Protein AF-A0A2K6T9M3-F1 (afdb_monomer_lite)

pLDDT: mean 80.55, std 13.47, range [46.69, 91.31]

Sequence (91 aa):
MSGDGATEQAAEYVPEKVKKAEKKLEENPYDLDAWSILIREAQNQPIDKARKTYERLVAQFPSSGRFWKLYIEAEVTILFYFSYIIRNIAN

Structure (mmCIF, N/CA/C/O backbone):
data_AF-A0A2K6T9M3-F1
#
_entry.id   AF-A0A2K6T9M3-F1
#
loop_
_atom_site.group_PDB
_atom_site.id
_atom_site.type_symbol
_atom_site.label_atom_id
_atom_site.label_alt_id
_atom_site.label_comp_id
_atom_site.label_asym_id
_atom_site.label_entity_id
_atom_site.label_seq_id
_atom_site.pdbx_PDB_ins_code
_atom_site.Cartn_x
_atom_site.Cartn_y
_atom_site.Cartn_z
_atom_site.occupancy
_atom_site.B_iso_or_equiv
_atom_site.auth_seq_id
_atom_site.auth_comp_id
_atom_site.auth_asym_id
_atom_site.auth_atom_id
_atom_site.pdbx_PDB_model_num
ATOM 1 N N . MET A 1 1 ? 22.994 35.610 17.459 1.00 54.78 1 MET A N 1
ATOM 2 C CA . MET A 1 1 ? 21.902 34.798 18.032 1.00 54.78 1 MET A CA 1
ATOM 3 C C . MET A 1 1 ? 20.629 35.146 17.291 1.00 54.78 1 MET A C 1
ATOM 5 O O . MET A 1 1 ? 20.166 36.257 17.472 1.00 54.78 1 MET A O 1
ATOM 9 N N . SER A 1 2 ? 20.148 34.250 16.434 1.00 50.16 2 SER A N 1
ATOM 10 C CA . SER A 1 2 ? 18.735 34.072 16.066 1.00 50.16 2 SER A CA 1
ATOM 11 C C . SER A 1 2 ? 18.697 32.831 15.185 1.00 50.16 2 SER A C 1
ATOM 13 O O . SER A 1 2 ? 19.349 32.799 14.147 1.00 50.16 2 SER A O 1
ATOM 15 N N . GLY A 1 3 ? 18.088 31.769 15.707 1.00 49.22 3 GLY A N 1
ATOM 16 C CA . GLY A 1 3 ? 18.066 30.453 15.089 1.00 49.22 3 GLY A CA 1
ATOM 17 C C . GLY A 1 3 ? 17.062 30.383 13.948 1.00 49.22 3 GLY A C 1
ATOM 18 O O . GLY A 1 3 ? 15.870 30.594 14.162 1.00 49.22 3 GLY A O 1
ATOM 19 N N . ASP A 1 4 ? 17.550 30.004 12.773 1.00 49.25 4 ASP A N 1
ATOM 20 C CA . ASP A 1 4 ? 16.735 29.502 11.669 1.00 49.25 4 ASP A CA 1
ATOM 21 C C . ASP A 1 4 ? 16.337 28.045 11.961 1.00 49.25 4 ASP A C 1
ATOM 23 O O . ASP A 1 4 ? 16.854 27.092 11.386 1.00 49.25 4 ASP A O 1
ATOM 27 N N . GLY A 1 5 ? 15.423 27.864 12.917 1.00 48.00 5 GLY A N 1
ATOM 28 C CA . GLY A 1 5 ? 14.827 26.572 13.275 1.00 48.00 5 GLY A CA 1
ATOM 29 C C . GLY A 1 5 ? 13.617 26.230 12.406 1.00 48.00 5 GLY A C 1
ATOM 30 O O . GLY A 1 5 ? 12.525 26.031 12.930 1.00 48.00 5 GLY A O 1
ATOM 31 N N . ALA A 1 6 ? 13.779 26.215 11.080 1.00 51.22 6 ALA A N 1
ATOM 32 C CA . ALA A 1 6 ? 12.675 25.956 10.146 1.00 51.22 6 ALA A CA 1
ATOM 33 C C . ALA A 1 6 ? 13.030 24.993 8.999 1.00 51.22 6 ALA A C 1
ATOM 35 O O . ALA A 1 6 ? 12.451 25.070 7.919 1.00 51.22 6 ALA A O 1
ATOM 36 N N . THR A 1 7 ? 13.961 24.059 9.221 1.00 51.00 7 THR A N 1
ATOM 37 C CA . THR A 1 7 ? 14.242 22.960 8.270 1.00 51.00 7 THR A CA 1
ATOM 38 C C . THR A 1 7 ? 14.340 21.592 8.947 1.00 51.00 7 THR A C 1
ATOM 40 O O . THR A 1 7 ? 15.053 20.704 8.495 1.00 51.00 7 THR A O 1
ATOM 43 N N . GLU A 1 8 ? 13.577 21.379 10.018 1.00 53.47 8 GLU A N 1
ATOM 44 C CA . GLU A 1 8 ? 13.683 20.171 10.838 1.00 53.47 8 GLU A CA 1
ATOM 45 C C . GLU A 1 8 ? 12.314 19.507 10.989 1.00 53.47 8 GLU A C 1
ATOM 47 O O . GLU A 1 8 ? 11.621 19.699 11.981 1.00 53.47 8 GLU A O 1
ATOM 52 N N . GLN A 1 9 ? 11.874 18.804 9.936 1.00 46.69 9 GLN A N 1
ATOM 53 C CA . GLN A 1 9 ? 10.754 17.840 9.997 1.00 46.69 9 GLN A CA 1
ATOM 54 C C . GLN A 1 9 ? 10.566 16.987 8.725 1.00 46.69 9 GLN A C 1
ATOM 56 O O . GLN A 1 9 ? 9.549 16.312 8.570 1.00 46.69 9 GLN A O 1
ATOM 61 N N . ALA A 1 10 ? 11.530 16.983 7.798 1.00 49.69 10 ALA A N 1
ATOM 62 C CA . ALA A 1 10 ? 11.436 16.210 6.556 1.00 49.69 10 ALA A CA 1
ATOM 63 C C . ALA A 1 10 ? 12.120 14.828 6.616 1.00 49.69 10 ALA A C 1
ATOM 65 O O . ALA A 1 10 ? 12.017 14.072 5.654 1.00 49.69 10 ALA A O 1
ATOM 66 N N . ALA A 1 11 ? 12.802 14.479 7.714 1.00 47.53 11 ALA A N 1
ATOM 67 C CA . ALA A 1 11 ? 13.703 13.322 7.741 1.00 47.53 11 ALA A CA 1
ATOM 68 C C . ALA A 1 11 ? 13.651 12.467 9.020 1.00 47.53 11 ALA A C 1
ATOM 70 O O . ALA A 1 11 ? 14.533 11.636 9.221 1.00 47.53 11 ALA A O 1
ATOM 71 N N . GLU A 1 12 ? 12.627 12.605 9.870 1.00 47.97 12 GLU A N 1
ATOM 72 C CA . GLU A 1 12 ? 12.414 11.611 10.927 1.00 47.97 12 GLU A CA 1
ATOM 73 C C . GLU A 1 12 ? 11.642 10.427 10.332 1.00 47.97 12 GLU A C 1
ATOM 75 O O . GLU A 1 12 ? 10.429 10.465 10.105 1.00 47.97 12 GLU A O 1
ATOM 80 N N . TYR A 1 13 ? 12.441 9.435 9.945 1.00 55.72 13 TYR A N 1
ATOM 81 C CA . TYR A 1 13 ? 12.111 8.105 9.445 1.00 55.72 13 TYR A CA 1
ATOM 82 C C . TYR A 1 13 ? 10.771 7.567 9.985 1.00 55.72 13 TYR A C 1
ATOM 84 O O . TYR A 1 13 ? 10.421 7.749 11.148 1.00 55.72 13 TYR A O 1
ATOM 92 N N . VAL A 1 14 ? 10.012 6.894 9.111 1.00 64.00 14 VAL A N 1
ATOM 93 C CA . VAL A 1 14 ? 8.569 6.612 9.232 1.00 64.00 14 VAL A CA 1
ATOM 94 C C . VAL A 1 14 ? 8.243 5.156 9.663 1.00 64.00 14 VAL A C 1
ATOM 96 O O . VAL A 1 14 ? 7.311 4.575 9.128 1.00 64.00 14 VAL A O 1
ATOM 99 N N . PRO A 1 15 ? 8.902 4.494 10.639 1.00 65.81 15 PRO A N 1
ATOM 100 C CA . PRO A 1 15 ? 8.421 3.205 11.137 1.00 65.81 15 PRO A CA 1
ATOM 101 C C . PRO A 1 15 ? 7.344 3.377 12.220 1.00 65.81 15 PRO A C 1
ATOM 103 O O . PRO A 1 15 ? 6.447 2.544 12.326 1.00 65.81 15 PRO A O 1
ATOM 106 N N . GLU A 1 16 ? 7.370 4.457 13.014 1.00 71.88 16 GLU A N 1
ATOM 107 C CA . GLU A 1 16 ? 6.370 4.665 14.074 1.00 71.88 16 GLU A CA 1
ATOM 108 C C . GLU A 1 16 ? 4.973 4.936 13.513 1.00 71.88 16 GLU A C 1
ATOM 110 O O . GLU A 1 16 ? 3.984 4.379 13.993 1.00 71.88 16 GLU A O 1
ATOM 115 N N . LYS A 1 17 ? 4.879 5.755 12.458 1.00 78.56 17 LYS A N 1
ATOM 116 C CA . LYS A 1 17 ? 3.594 6.059 11.811 1.00 78.56 17 LYS A CA 1
ATOM 117 C C . LYS A 1 17 ? 3.008 4.828 11.125 1.00 78.56 17 LYS A C 1
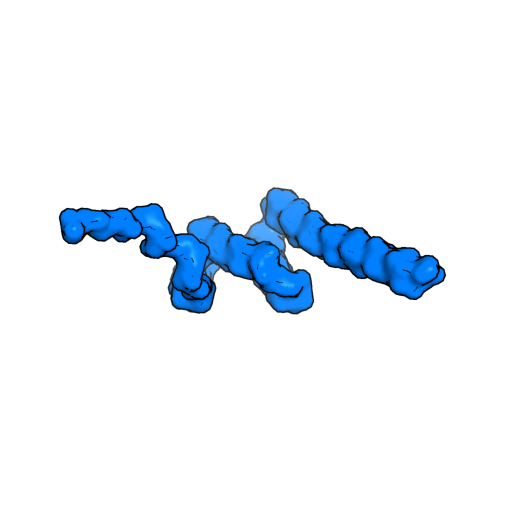ATOM 119 O O . LYS A 1 17 ? 1.799 4.643 11.186 1.00 78.56 17 LYS A O 1
ATOM 124 N N . VAL A 1 18 ? 3.856 3.977 10.544 1.00 82.25 18 VAL A N 1
ATOM 125 C CA . VAL A 1 18 ? 3.454 2.696 9.948 1.00 82.25 18 VAL A CA 1
ATOM 126 C C . VAL A 1 18 ? 2.924 1.755 11.023 1.00 82.25 18 VAL A C 1
ATOM 128 O O . VAL A 1 18 ? 1.795 1.301 10.897 1.00 82.25 18 VAL A O 1
ATOM 131 N N . LYS A 1 19 ? 3.646 1.554 12.134 1.00 83.06 19 LYS A N 1
ATOM 132 C CA . LYS A 1 19 ? 3.157 0.736 13.262 1.00 83.06 19 LYS A CA 1
ATOM 133 C C . LYS A 1 19 ? 1.830 1.248 13.824 1.00 83.06 19 LYS A C 1
ATOM 135 O O . LYS A 1 19 ? 0.933 0.467 14.131 1.00 83.06 19 LYS A O 1
ATOM 140 N N . LYS A 1 20 ? 1.684 2.570 13.953 1.00 85.69 20 LYS A N 1
ATOM 141 C CA . LYS A 1 20 ? 0.436 3.188 14.415 1.00 85.69 20 LYS A CA 1
ATOM 142 C C . LYS A 1 20 ? -0.701 2.992 13.410 1.00 85.69 20 LYS A C 1
ATOM 144 O O . LYS A 1 20 ? -1.828 2.748 13.830 1.00 85.69 20 LYS A O 1
ATOM 149 N N . ALA A 1 21 ? -0.416 3.091 12.112 1.00 86.56 21 ALA A N 1
ATOM 150 C CA . ALA A 1 21 ? -1.377 2.806 11.052 1.00 86.56 21 ALA A CA 1
ATOM 151 C C . ALA A 1 21 ? -1.780 1.324 11.041 1.00 86.56 21 ALA A C 1
ATOM 153 O O . ALA A 1 21 ? -2.964 1.035 10.956 1.00 86.56 21 ALA A O 1
ATOM 154 N N . GLU A 1 22 ? -0.843 0.389 11.219 1.00 86.19 22 GLU A N 1
ATOM 155 C CA . GLU A 1 22 ? -1.155 -1.041 11.323 1.00 86.19 22 GLU A CA 1
ATOM 156 C C . GLU A 1 22 ? -2.072 -1.335 12.511 1.00 86.19 22 GLU A C 1
ATOM 158 O O . GLU A 1 22 ? -3.099 -1.980 12.327 1.00 86.19 22 GLU A O 1
ATOM 163 N N . LYS A 1 23 ? -1.782 -0.773 13.691 1.00 88.25 23 LYS A N 1
ATOM 164 C CA . LYS A 1 23 ? -2.663 -0.906 14.859 1.00 88.25 23 LYS A CA 1
ATOM 165 C C . LYS A 1 23 ? -4.056 -0.318 14.603 1.00 88.25 23 LYS A C 1
ATOM 167 O O . LYS A 1 23 ? -5.060 -0.909 14.980 1.00 88.25 23 LYS A O 1
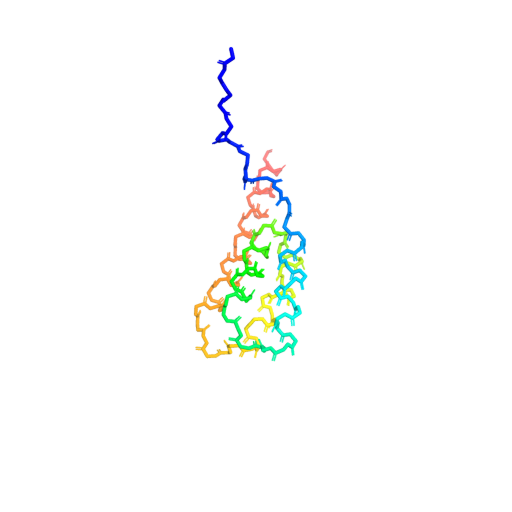ATOM 172 N N . LYS A 1 24 ? -4.137 0.829 13.921 1.00 88.50 24 LYS A N 1
ATOM 173 C CA . LYS A 1 24 ? -5.428 1.398 13.510 1.00 88.50 24 LYS A CA 1
ATOM 174 C C . LYS A 1 24 ? -6.186 0.491 12.548 1.00 88.50 24 LYS A C 1
ATOM 176 O O . LYS A 1 24 ? -7.402 0.448 12.627 1.00 88.50 24 LYS A O 1
ATOM 181 N N . LEU A 1 25 ? -5.496 -0.230 11.666 1.00 87.75 25 LEU A N 1
ATOM 182 C CA . LEU A 1 25 ? -6.132 -1.185 10.759 1.00 87.75 25 LEU A CA 1
ATOM 183 C C . LEU A 1 25 ? -6.602 -2.459 11.468 1.00 87.75 25 LEU A C 1
ATOM 185 O O . LEU A 1 25 ? -7.534 -3.093 10.982 1.00 87.75 25 LEU A O 1
ATOM 189 N N . GLU A 1 26 ? -6.004 -2.824 12.607 1.00 87.00 26 GLU A N 1
ATOM 190 C CA . GLU A 1 26 ? -6.536 -3.880 13.482 1.00 87.00 26 GLU A CA 1
ATOM 191 C C . GLU A 1 26 ? -7.870 -3.461 14.115 1.00 87.00 26 GLU A C 1
ATOM 193 O O . GLU A 1 26 ? -8.788 -4.273 14.214 1.00 87.00 26 GLU A O 1
ATOM 198 N N . GLU A 1 27 ? -7.996 -2.191 14.507 1.00 87.94 27 GLU A N 1
ATOM 199 C CA . GLU A 1 27 ? -9.227 -1.632 15.081 1.00 87.94 27 GLU A CA 1
ATOM 200 C C . GLU A 1 27 ? -10.279 -1.304 14.002 1.00 87.94 27 GLU A C 1
ATOM 202 O O . GLU A 1 27 ? -11.472 -1.535 14.196 1.00 87.94 27 GLU A O 1
ATOM 207 N N . ASN A 1 28 ? -9.847 -0.780 12.851 1.00 87.31 28 ASN A N 1
ATOM 208 C CA . ASN A 1 28 ? -10.683 -0.412 11.713 1.00 87.31 28 ASN A CA 1
ATOM 209 C C . ASN A 1 28 ? -9.988 -0.731 10.370 1.00 87.31 28 ASN A C 1
ATOM 211 O O . ASN A 1 28 ? -9.271 0.110 9.817 1.00 87.31 28 ASN A O 1
ATOM 215 N N . PRO A 1 29 ? -10.269 -1.902 9.772 1.00 85.75 29 PRO A N 1
ATOM 216 C CA . PRO A 1 29 ? -9.658 -2.333 8.511 1.00 85.75 29 PRO A CA 1
ATOM 217 C C . PRO A 1 29 ? -9.963 -1.441 7.301 1.00 85.75 29 PRO A C 1
ATOM 219 O O . PRO A 1 29 ? -9.292 -1.552 6.275 1.00 85.75 29 PRO A O 1
ATOM 222 N N . TYR A 1 30 ? -10.971 -0.569 7.388 1.00 86.31 30 TYR A N 1
ATOM 223 C CA . TYR A 1 30 ? -11.387 0.321 6.301 1.00 86.31 30 TYR A CA 1
ATOM 224 C C . TYR A 1 30 ? -10.911 1.774 6.494 1.00 86.31 30 TYR A C 1
ATOM 226 O O . TYR A 1 30 ? -11.338 2.655 5.748 1.00 86.31 30 TYR A O 1
ATOM 234 N N . ASP A 1 31 ? -10.031 2.044 7.468 1.00 90.06 31 ASP A N 1
ATOM 235 C CA . ASP A 1 31 ? -9.478 3.382 7.722 1.00 90.06 31 ASP A CA 1
ATOM 236 C C . ASP A 1 31 ? -8.577 3.851 6.561 1.00 90.06 31 ASP A C 1
ATOM 238 O O . ASP A 1 31 ? -7.432 3.417 6.401 1.00 90.06 31 ASP A O 1
ATOM 242 N N . LEU A 1 32 ? -9.105 4.764 5.741 1.00 87.62 32 LEU A N 1
ATOM 243 C CA . LEU A 1 32 ? -8.412 5.318 4.576 1.00 87.62 32 LEU A CA 1
ATOM 244 C C . LEU A 1 32 ? -7.162 6.130 4.947 1.00 87.62 32 LEU A C 1
ATOM 246 O O . LEU A 1 32 ? -6.206 6.139 4.168 1.00 87.62 32 LEU A O 1
ATOM 250 N N . ASP A 1 33 ? -7.131 6.778 6.114 1.00 88.81 33 ASP A N 1
ATOM 251 C CA . ASP A 1 33 ? -5.969 7.555 6.553 1.00 88.81 33 ASP A CA 1
ATOM 252 C C . ASP A 1 33 ? -4.809 6.621 6.906 1.00 88.81 33 ASP A C 1
ATOM 254 O O . ASP A 1 33 ? -3.658 6.873 6.538 1.00 88.81 33 ASP A O 1
ATOM 258 N N . ALA A 1 34 ? -5.112 5.503 7.572 1.00 89.38 34 ALA A N 1
ATOM 259 C CA . ALA A 1 34 ? -4.127 4.469 7.869 1.00 89.38 34 ALA A CA 1
ATOM 260 C C . ALA A 1 34 ? -3.591 3.816 6.582 1.00 89.38 34 ALA A C 1
ATOM 262 O O . ALA A 1 34 ? -2.373 3.692 6.413 1.00 89.38 34 ALA A O 1
ATOM 263 N N . TRP A 1 35 ? -4.473 3.481 5.634 1.00 90.62 35 TRP A N 1
ATOM 264 C CA . TRP A 1 35 ? -4.064 2.962 4.325 1.00 90.62 35 TRP A CA 1
ATOM 265 C C . TRP A 1 35 ? -3.220 3.961 3.528 1.00 90.62 35 TRP A C 1
ATOM 267 O O . TRP A 1 35 ? -2.241 3.558 2.908 1.00 90.62 35 TRP A O 1
ATOM 277 N N . SER A 1 36 ? -3.529 5.259 3.582 1.00 89.00 36 SER A N 1
ATOM 278 C CA . SER A 1 36 ? -2.738 6.311 2.927 1.00 89.00 36 SER A CA 1
ATOM 279 C C . SER A 1 36 ? -1.289 6.348 3.434 1.00 89.00 36 SER A C 1
ATOM 281 O O . SER A 1 36 ? -0.349 6.440 2.640 1.00 89.00 36 SER A O 1
ATOM 283 N N . ILE A 1 37 ? -1.087 6.189 4.749 1.00 90.50 37 ILE A N 1
ATOM 284 C CA . ILE A 1 37 ? 0.254 6.100 5.351 1.00 90.50 37 ILE A CA 1
ATOM 285 C C . ILE A 1 37 ? 0.991 4.854 4.847 1.00 90.50 37 ILE A C 1
ATOM 287 O O . ILE A 1 37 ? 2.149 4.959 4.441 1.00 90.50 37 ILE A O 1
ATOM 291 N N . LEU A 1 38 ? 0.327 3.692 4.831 1.00 88.88 38 LEU A N 1
ATOM 292 C CA . LEU A 1 38 ? 0.928 2.447 4.343 1.00 88.88 38 LEU A CA 1
ATOM 293 C C . LEU A 1 38 ? 1.283 2.501 2.857 1.00 88.88 38 LEU A C 1
ATOM 295 O O . LEU A 1 38 ? 2.334 2.002 2.470 1.00 88.88 38 LEU A O 1
ATOM 299 N N . ILE A 1 39 ? 0.437 3.116 2.027 1.00 89.50 39 ILE A N 1
ATOM 300 C CA . ILE A 1 39 ? 0.702 3.300 0.596 1.00 89.50 39 ILE A CA 1
ATOM 301 C C . ILE A 1 39 ? 1.923 4.195 0.402 1.00 89.50 39 ILE A C 1
ATOM 303 O O . ILE A 1 39 ? 2.804 3.859 -0.383 1.00 89.50 39 ILE A O 1
ATOM 307 N N . ARG A 1 40 ? 2.012 5.310 1.137 1.00 88.81 40 ARG A N 1
ATOM 308 C CA . ARG A 1 40 ? 3.170 6.207 1.057 1.00 88.81 40 ARG A CA 1
ATOM 309 C C . ARG A 1 40 ? 4.461 5.498 1.462 1.00 88.81 40 ARG A C 1
ATOM 311 O O . ARG A 1 40 ? 5.485 5.696 0.817 1.00 88.81 40 ARG A O 1
ATOM 318 N N . GLU A 1 41 ? 4.417 4.671 2.503 1.00 88.56 41 GLU A N 1
ATOM 319 C CA . GLU A 1 41 ? 5.564 3.840 2.875 1.00 88.56 41 GLU A CA 1
ATOM 320 C C . GLU A 1 41 ? 5.896 2.831 1.771 1.00 88.56 41 GLU A C 1
ATOM 322 O O . GLU A 1 41 ? 7.046 2.724 1.359 1.00 88.56 41 GLU A O 1
ATOM 327 N N . ALA A 1 42 ? 4.890 2.140 1.233 1.00 88.12 42 ALA A N 1
ATOM 328 C CA . ALA A 1 42 ? 5.058 1.168 0.159 1.00 88.12 42 ALA A CA 1
ATOM 329 C C . ALA A 1 42 ? 5.678 1.791 -1.105 1.00 88.12 42 ALA A C 1
ATOM 331 O O . ALA A 1 42 ? 6.485 1.146 -1.762 1.00 88.12 42 ALA A O 1
ATOM 332 N N . GLN A 1 43 ? 5.364 3.049 -1.425 1.00 85.94 43 GLN A N 1
ATOM 333 C CA . GLN A 1 43 ? 5.986 3.791 -2.529 1.00 85.94 43 GLN A CA 1
ATOM 334 C C . GLN A 1 43 ? 7.472 4.111 -2.296 1.00 85.94 43 GLN A C 1
ATOM 336 O O . GLN A 1 43 ? 8.215 4.253 -3.264 1.00 85.94 43 GLN A O 1
ATOM 341 N N . ASN A 1 44 ? 7.908 4.216 -1.038 1.00 84.44 44 ASN A N 1
ATOM 342 C CA . ASN A 1 44 ? 9.308 4.469 -0.677 1.00 84.44 44 ASN A CA 1
ATOM 343 C C . ASN A 1 44 ? 10.126 3.179 -0.497 1.00 84.44 44 ASN A C 1
ATOM 345 O O . ASN A 1 44 ? 11.345 3.237 -0.334 1.00 84.44 44 ASN A O 1
ATOM 349 N N . GLN A 1 45 ? 9.471 2.019 -0.496 1.00 83.44 45 GLN A N 1
ATOM 350 C CA . GLN A 1 45 ? 10.103 0.710 -0.372 1.00 83.44 45 GLN A CA 1
ATOM 351 C C . GLN A 1 45 ? 10.251 0.053 -1.756 1.00 83.44 45 GLN A C 1
ATOM 353 O O . GLN A 1 45 ? 9.481 0.342 -2.673 1.00 83.44 45 GLN A O 1
ATOM 358 N N . PRO A 1 46 ? 11.213 -0.872 -1.936 1.00 83.81 46 PRO A N 1
ATOM 359 C CA . PRO A 1 46 ? 11.278 -1.678 -3.149 1.00 83.81 46 PRO A CA 1
ATOM 360 C C . PRO A 1 46 ? 9.987 -2.481 -3.333 1.00 83.81 46 PRO A C 1
ATOM 362 O O . PRO A 1 46 ? 9.387 -2.945 -2.354 1.00 83.81 46 PRO A O 1
ATOM 365 N N . ILE A 1 47 ? 9.602 -2.689 -4.596 1.00 85.44 47 ILE A N 1
ATOM 366 C CA . ILE A 1 47 ? 8.349 -3.360 -4.965 1.00 85.44 47 ILE A CA 1
ATOM 367 C C . ILE A 1 47 ? 8.181 -4.714 -4.267 1.00 85.44 47 ILE A C 1
ATOM 369 O O . ILE A 1 47 ? 7.080 -5.042 -3.850 1.00 85.44 47 ILE A O 1
ATOM 373 N N . ASP A 1 48 ? 9.267 -5.453 -4.026 1.00 86.25 48 ASP A N 1
ATOM 374 C CA . ASP A 1 48 ? 9.221 -6.757 -3.357 1.00 86.25 48 ASP A CA 1
ATOM 375 C C . ASP A 1 48 ? 8.646 -6.694 -1.941 1.00 86.25 48 ASP A C 1
ATOM 377 O O . ASP A 1 48 ? 7.926 -7.599 -1.522 1.00 86.25 48 ASP A O 1
ATOM 381 N N . LYS A 1 49 ? 8.923 -5.610 -1.208 1.00 85.06 49 LYS A N 1
ATOM 382 C CA . LYS A 1 49 ? 8.333 -5.371 0.115 1.00 85.06 49 LYS A CA 1
ATOM 383 C C . LYS A 1 49 ? 6.958 -4.723 0.001 1.00 85.06 49 LYS A C 1
ATOM 385 O O . LYS A 1 49 ? 6.044 -5.085 0.739 1.00 85.06 49 LYS A O 1
ATOM 390 N N . ALA A 1 50 ? 6.814 -3.780 -0.926 1.00 88.19 50 ALA A N 1
ATOM 391 C CA . ALA A 1 50 ? 5.584 -3.029 -1.146 1.00 88.19 50 ALA A CA 1
ATOM 392 C C . ALA A 1 50 ? 4.421 -3.917 -1.627 1.00 88.19 50 ALA A C 1
ATOM 394 O O . ALA A 1 50 ? 3.268 -3.666 -1.276 1.00 88.19 50 ALA A O 1
ATOM 395 N N . ARG A 1 51 ? 4.725 -4.987 -2.375 1.00 89.88 51 ARG A N 1
ATOM 396 C CA . ARG A 1 51 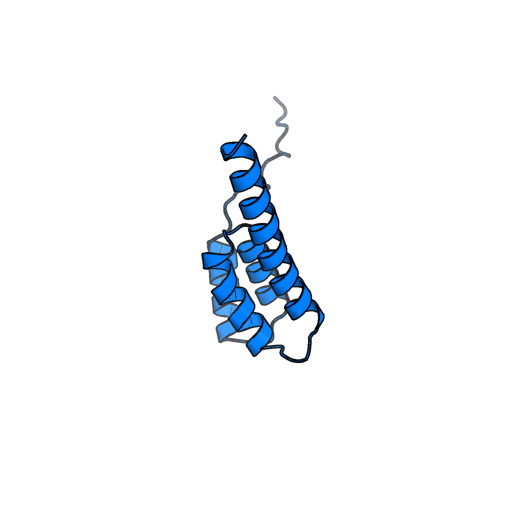? 3.773 -5.944 -2.953 1.00 89.88 51 ARG A CA 1
ATOM 397 C C . ARG A 1 51 ? 2.801 -6.487 -1.915 1.00 89.88 51 ARG A C 1
ATOM 399 O O . ARG A 1 51 ? 1.597 -6.389 -2.107 1.00 89.88 51 ARG A O 1
ATOM 406 N N . LYS A 1 52 ? 3.307 -6.932 -0.760 1.00 89.94 52 LYS A N 1
ATOM 407 C CA . LYS A 1 52 ? 2.471 -7.451 0.337 1.00 89.94 52 LYS A CA 1
ATOM 408 C C . LYS A 1 52 ? 1.465 -6.412 0.849 1.00 89.94 52 LYS A C 1
ATOM 410 O O . LYS A 1 52 ? 0.340 -6.758 1.205 1.00 89.94 52 LYS A O 1
ATOM 415 N N . THR A 1 53 ? 1.857 -5.140 0.898 1.00 90.25 53 THR A N 1
ATOM 416 C CA . THR A 1 53 ? 0.972 -4.040 1.307 1.00 90.25 53 THR A CA 1
ATOM 417 C C . THR A 1 53 ? -0.088 -3.766 0.244 1.00 90.25 53 THR A C 1
ATOM 419 O O . THR A 1 53 ? -1.265 -3.652 0.583 1.00 90.25 53 THR A O 1
ATOM 422 N N . TYR A 1 54 ? 0.300 -3.710 -1.033 1.00 90.12 54 TYR A N 1
ATOM 423 C CA . TYR A 1 54 ? -0.638 -3.509 -2.138 1.00 90.12 54 TYR A CA 1
ATOM 424 C C . TYR A 1 54 ? -1.622 -4.672 -2.290 1.00 90.12 54 TYR A C 1
ATOM 426 O O . TYR A 1 54 ? -2.810 -4.423 -2.463 1.00 90.12 54 TYR A O 1
ATOM 434 N N . GLU A 1 55 ? -1.173 -5.920 -2.150 1.00 91.31 55 GLU A N 1
ATOM 435 C CA . GLU A 1 55 ? -2.028 -7.113 -2.164 1.00 91.31 55 GLU A CA 1
ATOM 436 C C . GLU A 1 55 ? -3.094 -7.054 -1.066 1.00 91.31 55 GLU A C 1
ATOM 438 O O . GLU A 1 55 ? -4.276 -7.263 -1.337 1.00 91.31 55 GLU A O 1
ATOM 443 N N . ARG A 1 56 ? -2.704 -6.689 0.166 1.00 91.00 56 ARG A N 1
ATOM 444 C CA . ARG A 1 56 ? -3.659 -6.475 1.266 1.00 91.00 56 ARG A CA 1
ATOM 445 C C . ARG A 1 56 ? -4.635 -5.341 0.952 1.00 91.00 56 AR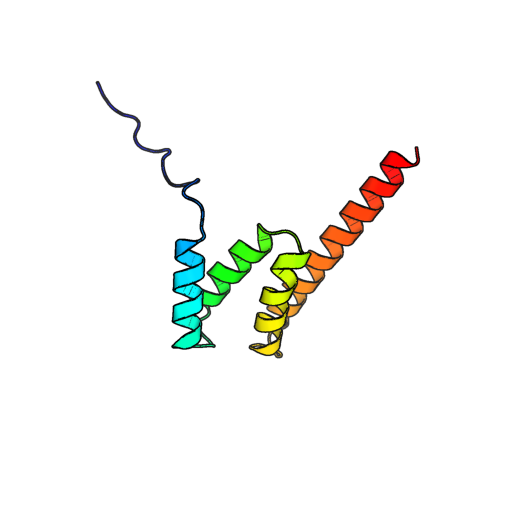G A C 1
ATOM 447 O O . ARG A 1 56 ? -5.824 -5.480 1.217 1.00 91.00 56 ARG A O 1
ATOM 454 N N . LEU A 1 57 ? -4.151 -4.243 0.373 1.00 90.50 57 LEU A N 1
ATOM 455 C CA . LEU A 1 57 ? -4.972 -3.087 0.013 1.00 90.50 57 LEU A CA 1
ATOM 456 C C . LEU A 1 57 ? -6.028 -3.440 -1.047 1.00 90.50 57 LEU A C 1
ATOM 458 O O . LEU A 1 57 ? -7.199 -3.108 -0.872 1.00 90.50 57 LEU A O 1
ATOM 462 N N . VAL A 1 58 ? -5.645 -4.115 -2.135 1.00 90.19 58 VAL A N 1
ATOM 463 C CA . VAL A 1 58 ? -6.588 -4.493 -3.204 1.00 90.19 58 VAL A CA 1
ATOM 464 C C . VAL A 1 58 ? -7.528 -5.618 -2.776 1.00 90.19 58 VAL A C 1
ATOM 466 O O . VAL A 1 58 ? -8.672 -5.642 -3.220 1.00 90.19 58 VAL A O 1
ATOM 469 N N . ALA A 1 59 ? -7.093 -6.508 -1.877 1.00 90.00 59 ALA A N 1
ATOM 470 C CA . ALA A 1 59 ? -7.968 -7.504 -1.264 1.00 90.00 59 ALA A CA 1
ATOM 471 C C . ALA A 1 59 ? -9.022 -6.857 -0.350 1.00 90.00 59 ALA A C 1
ATOM 473 O O . ALA A 1 59 ? -10.167 -7.303 -0.330 1.00 90.00 59 ALA A O 1
ATOM 474 N N . GLN A 1 60 ? -8.655 -5.787 0.366 1.00 90.12 60 GLN A N 1
ATOM 475 C CA . GLN A 1 60 ? -9.579 -5.034 1.216 1.00 90.12 60 GLN A CA 1
ATOM 476 C C . GLN A 1 60 ? -10.555 -4.175 0.398 1.00 90.12 60 GLN A C 1
ATOM 478 O O . GLN A 1 60 ? -11.728 -4.057 0.748 1.00 90.12 60 GLN A O 1
ATOM 483 N N . PHE A 1 61 ? -10.084 -3.588 -0.706 1.00 88.44 61 PHE A N 1
ATOM 484 C CA . PHE A 1 61 ? -10.865 -2.701 -1.573 1.00 88.44 61 PHE A CA 1
ATOM 485 C C . PHE A 1 61 ? -10.876 -3.181 -3.033 1.00 88.44 61 PHE A C 1
ATOM 487 O O . PHE A 1 61 ? -10.390 -2.473 -3.925 1.00 88.44 61 PHE A O 1
ATOM 494 N N . PRO A 1 62 ? -11.477 -4.347 -3.324 1.00 87.19 62 PRO A N 1
ATOM 495 C CA . PRO A 1 62 ? -11.427 -4.940 -4.659 1.00 87.19 62 PRO A CA 1
ATOM 496 C C . PRO A 1 62 ? -12.159 -4.099 -5.712 1.00 87.19 62 PRO A C 1
ATOM 498 O O . PRO A 1 62 ? -11.775 -4.106 -6.878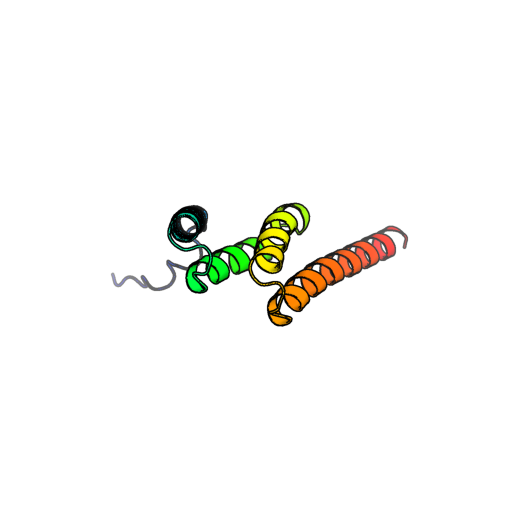 1.00 87.19 62 PRO A O 1
ATOM 501 N N . SER A 1 63 ? -13.172 -3.326 -5.309 1.00 86.81 63 SER A N 1
ATOM 502 C CA . SER A 1 63 ? -13.950 -2.439 -6.183 1.00 86.81 63 SER A CA 1
ATOM 503 C C . SER A 1 63 ? -13.269 -1.099 -6.487 1.00 86.81 63 SER A C 1
ATOM 505 O O . SER A 1 63 ? -13.738 -0.349 -7.344 1.00 86.81 63 SER A O 1
ATOM 507 N N . SER A 1 64 ? -12.162 -0.772 -5.814 1.00 86.69 64 SER A N 1
ATOM 508 C CA . SER A 1 64 ? -11.466 0.500 -6.003 1.00 86.69 64 SER A CA 1
ATOM 509 C C . SER A 1 64 ? -10.396 0.377 -7.084 1.00 86.69 64 SER A C 1
ATOM 511 O O . SER A 1 64 ? -9.230 0.079 -6.817 1.00 86.69 64 SER A O 1
ATOM 513 N N . GLY A 1 65 ? -10.775 0.676 -8.329 1.00 87.19 65 GLY A N 1
ATOM 514 C CA . GLY A 1 65 ? -9.844 0.679 -9.466 1.00 87.19 65 GLY A CA 1
ATOM 515 C C . GLY A 1 65 ? -8.631 1.601 -9.269 1.00 87.19 65 GLY A C 1
ATOM 516 O O . GLY A 1 65 ? -7.563 1.355 -9.826 1.00 87.19 65 GLY A O 1
ATOM 517 N N . ARG A 1 66 ? -8.752 2.626 -8.415 1.00 88.25 66 ARG A N 1
ATOM 518 C CA . ARG A 1 66 ? -7.646 3.525 -8.055 1.00 88.25 66 ARG A CA 1
ATOM 519 C C . ARG A 1 66 ? -6.485 2.782 -7.387 1.00 88.25 66 ARG A C 1
ATOM 521 O O . ARG A 1 66 ? -5.334 3.085 -7.689 1.00 88.25 66 ARG A O 1
ATOM 528 N N . PHE A 1 67 ? -6.769 1.833 -6.495 1.00 88.25 67 PHE A N 1
ATOM 529 C CA . PHE A 1 67 ? -5.723 1.084 -5.792 1.00 88.25 67 PHE A CA 1
ATOM 530 C C . PHE A 1 67 ? -5.069 0.037 -6.691 1.00 88.25 67 PHE A C 1
ATOM 532 O O . PHE A 1 67 ? -3.849 -0.104 -6.673 1.00 88.25 67 PHE A O 1
ATOM 539 N N . TRP A 1 68 ? -5.857 -0.610 -7.554 1.00 90.62 68 TRP A N 1
ATOM 540 C CA . TRP A 1 68 ? -5.330 -1.485 -8.601 1.00 90.62 68 TRP A CA 1
ATOM 541 C C . TRP A 1 68 ? -4.376 -0.749 -9.539 1.00 90.62 68 TRP A C 1
ATOM 543 O O . TRP A 1 68 ? -3.289 -1.246 -9.823 1.00 90.62 68 TRP A O 1
ATOM 553 N N . LYS A 1 69 ? -4.746 0.463 -9.974 1.00 89.88 69 LYS A N 1
ATOM 554 C CA . LYS A 1 69 ? -3.890 1.298 -10.821 1.00 89.88 69 LYS A CA 1
ATOM 555 C C . LYS A 1 69 ? -2.540 1.585 -10.155 1.00 89.88 69 LYS A C 1
ATOM 557 O O . LYS A 1 69 ? -1.516 1.379 -10.791 1.00 89.88 69 LYS A O 1
ATOM 562 N N . LEU A 1 70 ? -2.544 1.996 -8.884 1.00 88.56 70 LEU A N 1
ATOM 563 C CA . LEU A 1 70 ? -1.321 2.252 -8.108 1.00 88.56 70 LEU A CA 1
ATOM 564 C C . LEU A 1 70 ? -0.392 1.033 -8.063 1.00 88.56 70 LEU A C 1
ATOM 566 O O . LEU A 1 70 ? 0.813 1.169 -8.257 1.00 88.56 70 LEU A O 1
ATOM 570 N N . TYR A 1 71 ? -0.955 -0.153 -7.827 1.00 89.38 71 TYR A N 1
ATOM 571 C CA . TYR A 1 71 ? -0.176 -1.385 -7.766 1.00 89.38 71 TYR A CA 1
ATOM 572 C C . TYR A 1 71 ? 0.455 -1.731 -9.124 1.00 89.38 71 TYR A C 1
ATOM 574 O O . TYR A 1 71 ? 1.654 -1.995 -9.204 1.00 89.38 71 TYR A O 1
ATOM 582 N N . ILE A 1 72 ? -0.328 -1.648 -10.203 1.00 89.44 72 ILE A N 1
ATOM 583 C CA . ILE A 1 72 ? 0.155 -1.905 -11.565 1.00 89.44 72 ILE A CA 1
ATOM 584 C C . ILE A 1 72 ? 1.226 -0.884 -11.967 1.00 89.44 72 ILE A C 1
ATOM 586 O O . ILE A 1 72 ? 2.245 -1.268 -12.528 1.00 89.44 72 ILE A O 1
ATOM 590 N N . GLU A 1 73 ? 1.038 0.405 -11.672 1.00 88.75 73 GLU A N 1
ATOM 591 C CA . GLU A 1 73 ? 2.029 1.448 -11.974 1.00 88.75 73 GLU A CA 1
ATOM 592 C C . GLU A 1 73 ? 3.366 1.187 -11.272 1.00 88.75 73 GLU A C 1
ATOM 594 O O . GLU A 1 73 ? 4.424 1.361 -11.881 1.00 88.75 73 GLU A O 1
ATOM 599 N N . ALA A 1 74 ? 3.330 0.722 -10.022 1.00 86.88 74 ALA A N 1
ATOM 600 C CA . ALA A 1 74 ? 4.532 0.369 -9.276 1.00 86.88 74 ALA A CA 1
ATOM 601 C C . ALA A 1 74 ? 5.275 -0.826 -9.915 1.00 86.88 74 ALA A C 1
ATOM 603 O O . ALA A 1 74 ? 6.490 -0.755 -10.116 1.00 86.88 74 ALA A O 1
ATOM 604 N N . GLU A 1 75 ? 4.553 -1.880 -10.312 1.00 86.69 75 GLU A N 1
ATOM 605 C CA . GLU A 1 75 ? 5.113 -3.056 -11.007 1.00 86.69 75 GLU A CA 1
ATOM 606 C C . GLU A 1 75 ? 5.642 -2.714 -12.414 1.00 86.69 75 GLU A C 1
ATOM 608 O O . GLU A 1 75 ? 6.702 -3.162 -12.847 1.00 86.69 75 GLU A O 1
ATOM 613 N N . VAL A 1 76 ? 4.938 -1.866 -13.157 1.00 86.75 76 VAL A N 1
ATOM 614 C CA . VAL A 1 76 ? 5.365 -1.453 -14.497 1.00 86.75 76 VAL A CA 1
ATOM 615 C C . VAL A 1 76 ? 6.622 -0.585 -14.420 1.00 86.75 76 VAL A C 1
ATOM 617 O O . VAL A 1 76 ? 7.548 -0.764 -15.213 1.00 86.75 76 VAL A O 1
ATOM 620 N N . THR A 1 77 ? 6.697 0.308 -13.429 1.00 83.75 77 THR A N 1
ATOM 621 C CA . THR A 1 77 ? 7.878 1.146 -13.190 1.00 83.75 77 THR A CA 1
ATOM 622 C C . THR A 1 77 ? 9.116 0.282 -12.966 1.00 83.75 77 THR A C 1
ATOM 624 O O . THR A 1 77 ? 10.111 0.469 -13.665 1.00 83.75 77 THR A O 1
ATOM 627 N N . ILE A 1 78 ? 9.064 -0.715 -12.073 1.00 83.38 78 ILE A N 1
ATOM 628 C CA . ILE A 1 78 ? 10.227 -1.581 -11.825 1.00 83.38 78 ILE A CA 1
ATOM 629 C C . ILE A 1 78 ? 10.660 -2.345 -13.086 1.00 83.38 78 ILE A C 1
ATOM 631 O O . ILE A 1 78 ? 11.857 -2.440 -13.356 1.00 83.38 78 ILE A O 1
ATOM 635 N N . LEU A 1 79 ? 9.715 -2.825 -13.902 1.00 81.25 79 LEU A N 1
ATOM 636 C CA . LEU A 1 79 ? 10.018 -3.548 -15.140 1.00 81.25 79 LEU A CA 1
ATOM 637 C C . LEU A 1 79 ? 10.710 -2.649 -16.171 1.00 81.25 79 LEU A C 1
ATOM 639 O O . LEU A 1 79 ? 11.662 -3.083 -16.826 1.00 81.25 79 LEU A O 1
ATOM 643 N N . PHE A 1 80 ? 10.288 -1.387 -16.289 1.00 82.38 80 PHE A N 1
ATOM 644 C CA . PHE A 1 80 ? 10.957 -0.412 -17.152 1.00 82.38 80 PHE A CA 1
ATOM 645 C C . PHE A 1 80 ? 12.370 -0.086 -16.669 1.00 82.38 80 PHE A C 1
ATOM 647 O O . PHE A 1 80 ? 13.295 -0.071 -17.483 1.00 82.38 80 PHE A O 1
ATOM 654 N N . TYR A 1 81 ? 12.559 0.116 -15.362 1.00 80.50 81 TYR A N 1
ATOM 655 C CA . TYR A 1 81 ? 13.885 0.336 -14.779 1.00 80.50 81 TYR A CA 1
ATOM 656 C C . TYR A 1 81 ? 14.804 -0.867 -14.998 1.00 80.50 81 TYR A C 1
ATOM 658 O O . TYR A 1 81 ? 15.943 -0.698 -15.433 1.00 80.50 81 TYR A O 1
ATOM 666 N N . PHE A 1 82 ? 14.308 -2.085 -14.773 1.00 82.44 82 PHE A N 1
ATOM 667 C CA . PHE A 1 82 ? 15.076 -3.302 -15.010 1.00 82.44 82 PHE A CA 1
ATOM 668 C C . PHE A 1 82 ? 15.452 -3.444 -16.489 1.00 82.44 82 PHE A C 1
ATOM 670 O O . PHE A 1 82 ? 16.623 -3.636 -16.816 1.00 82.44 82 PHE A O 1
ATOM 677 N N . SER A 1 83 ? 14.496 -3.254 -17.406 1.00 79.75 83 SER A N 1
ATOM 678 C CA . SER A 1 83 ? 14.776 -3.293 -18.844 1.00 79.75 83 SER A CA 1
ATOM 679 C C . SER A 1 83 ? 15.779 -2.222 -19.277 1.00 79.75 83 SER A C 1
ATOM 681 O O . SER A 1 83 ? 16.578 -2.484 -20.176 1.00 79.75 83 SER A O 1
ATOM 683 N N . TYR A 1 84 ? 15.734 -1.026 -18.690 1.00 84.44 84 TYR A N 1
ATOM 684 C CA . TYR A 1 84 ? 16.676 0.050 -18.988 1.00 84.44 84 TYR A CA 1
ATOM 685 C C . TYR A 1 84 ? 18.093 -0.301 -18.526 1.00 84.44 84 TYR A C 1
ATOM 687 O O . TYR A 1 84 ? 19.039 -0.174 -19.302 1.00 84.44 84 TYR A O 1
ATOM 695 N N . ILE A 1 85 ? 18.235 -0.805 -17.297 1.00 83.12 85 ILE A N 1
ATOM 696 C CA . ILE A 1 85 ? 19.533 -1.205 -16.743 1.00 83.12 85 ILE A CA 1
ATOM 697 C C . ILE A 1 85 ? 20.157 -2.331 -17.572 1.00 83.12 85 ILE A C 1
ATOM 699 O O . ILE A 1 85 ? 21.322 -2.230 -17.947 1.00 83.12 85 ILE A O 1
ATOM 703 N N . ILE A 1 86 ? 19.387 -3.360 -17.938 1.00 84.50 86 ILE A N 1
ATOM 704 C CA . ILE A 1 86 ? 19.892 -4.460 -18.773 1.00 84.50 86 ILE A CA 1
ATOM 705 C C . ILE A 1 86 ? 20.359 -3.956 -20.148 1.00 84.50 86 ILE A C 1
ATOM 707 O O . ILE A 1 86 ? 21.416 -4.367 -20.621 1.00 84.50 86 ILE A O 1
ATOM 711 N N . ARG A 1 87 ? 19.622 -3.029 -20.779 1.00 82.62 87 ARG A N 1
ATOM 712 C CA . ARG A 1 87 ? 20.033 -2.423 -22.062 1.00 82.62 87 ARG A CA 1
ATOM 713 C C . ARG A 1 87 ? 21.293 -1.563 -21.952 1.00 82.62 87 ARG A C 1
ATOM 715 O O . ARG A 1 87 ? 22.037 -1.480 -22.924 1.00 82.62 87 ARG A O 1
ATOM 722 N N . ASN A 1 88 ? 21.503 -0.900 -20.816 1.00 81.50 88 ASN A N 1
ATOM 723 C CA . ASN A 1 88 ? 22.674 -0.057 -20.582 1.00 81.50 88 ASN A CA 1
ATOM 724 C C . ASN A 1 88 ? 23.935 -0.895 -20.312 1.00 81.50 88 ASN A C 1
ATOM 726 O O . ASN A 1 88 ? 24.985 -0.575 -20.843 1.00 81.50 88 ASN A O 1
ATOM 730 N N . ILE A 1 89 ? 23.816 -1.999 -19.563 1.00 82.31 89 ILE A N 1
ATOM 731 C CA . ILE A 1 89 ? 24.938 -2.915 -19.274 1.00 82.31 89 ILE A CA 1
ATOM 732 C C . ILE A 1 89 ? 25.367 -3.718 -20.514 1.00 82.31 89 ILE A C 1
ATOM 734 O O . ILE A 1 89 ? 26.525 -4.105 -20.626 1.00 82.31 89 ILE A O 1
ATOM 738 N N . ALA A 1 90 ? 24.440 -4.002 -21.432 1.00 75.25 90 ALA A N 1
ATOM 739 C CA . ALA A 1 90 ? 24.717 -4.765 -22.649 1.00 75.25 90 ALA A CA 1
ATOM 740 C C . ALA A 1 90 ? 25.308 -3.934 -23.814 1.00 75.25 90 ALA A C 1
ATOM 742 O O . ALA A 1 90 ? 25.503 -4.502 -24.889 1.00 75.25 90 ALA A O 1
ATOM 743 N N . ASN A 1 91 ? 25.552 -2.626 -23.631 1.00 60.22 91 ASN A N 1
ATOM 744 C CA . ASN A 1 91 ? 26.211 -1.740 -24.608 1.00 60.22 91 ASN A CA 1
ATOM 745 C C . ASN A 1 91 ? 27.650 -1.405 -24.212 1.00 60.22 91 ASN A C 1
ATOM 747 O O . ASN A 1 91 ? 27.919 -1.302 -22.996 1.00 60.22 91 ASN A O 1
#

InterPro domains:
  IPR003107 HAT (Half-A-TPR) repeat [SM00386] (45-77)
  IPR008847 Suppressor of forked [PF05843] (17-77)
  IPR011990 Tetratricopeptide-like helical domain superfamily [G3DSA:1.25.40.10] (20-86)
  IPR011990 Tetratricopeptide-like helical domain superfamily [SSF48452] (21-77)
  IPR045243 mRNA 3'-end-processing protein Rna14-like [PTHR19980] (8-76)

Secondary structure (DSSP, 8-state):
------S-SS-S-SHHHHHHHHHHHHH-TT-HHHHHHHHHHHHHS-HHHHHHHHHHHHHH-TT-HHHHHHHHHHHHHH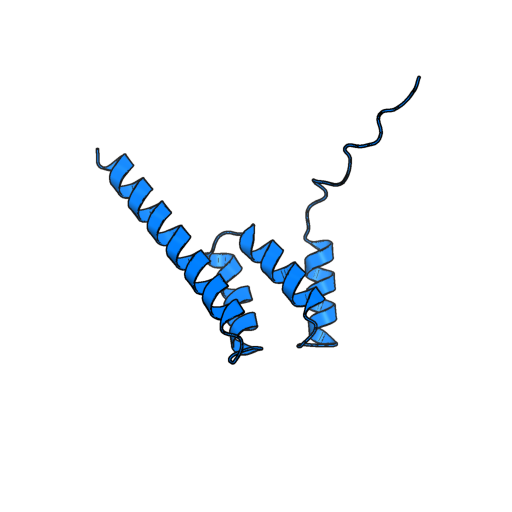HHHHHHHHHHHT-

Foldseek 3Di:
DDDPPPPPDPDPDPPVLLVVLVVVCVVPVPPVVSLVSLLVVLLVDQLVVSVVSLVSVCVSVVVPVVSVVSNVVNVVVVVVVVVVVVVVVVD

Radius of gyration: 17.5 Å; chains: 1; bounding box: 40×42×43 Å

Organism: Saimiri boliviensis boliviensis (NCBI:txid39432)